Protein AF-A0A101I1S3-F1 (afdb_monomer)

pLDDT: mean 84.7, std 10.01, range [52.03, 94.5]

Organism: NCBI:txid1236046

Mean predicted aligned error: 6.75 Å

Secondary structure (DSSP, 8-state):
---HHHHHHHHHHSS--SEEEEE-TT----HHHHHHHHHTTEEEEEES-HHHHHHHHHHHTTSTTSEEEEEESSS-GGGS-HHHHTTSEEEE-SHHHHSTTS-HHHHTT--HHHHHHHHHH--TTPPPPPHHHHHHHHHHHHS---TTS--

Radius of gyration: 17.91 Å; Cα contacts (8 Å, |Δi|>4): 193; chains: 1; bounding box: 42×31×55 Å

Structure (mmCIF, N/CA/C/O backbone):
data_AF-A0A101I1S3-F1
#
_entry.id   AF-A0A101I1S3-F1
#
loop_
_atom_site.group_PDB
_atom_site.id
_atom_site.type_symbol
_atom_site.label_atom_id
_atom_site.label_alt_id
_atom_site.label_comp_id
_atom_site.label_asym_id
_atom_site.label_entity_id
_atom_site.label_seq_id
_atom_site.pdbx_PDB_ins_code
_atom_site.Cartn_x
_atom_site.Cartn_y
_atom_site.Cartn_z
_atom_site.occupancy
_atom_site.B_iso_or_equiv
_atom_site.auth_seq_id
_atom_site.auth_comp_id
_atom_site.auth_asym_id
_atom_site.auth_atom_id
_atom_site.pdbx_PDB_model_num
ATOM 1 N N . MET A 1 1 ? -6.111 -11.607 -16.366 1.00 52.03 1 MET A N 1
ATOM 2 C CA . MET A 1 1 ? -5.101 -10.796 -15.654 1.00 52.03 1 MET A CA 1
ATOM 3 C C . MET A 1 1 ? -5.692 -10.387 -14.321 1.00 52.03 1 MET A C 1
ATOM 5 O O . MET A 1 1 ? -6.879 -10.084 -14.292 1.00 52.03 1 MET A O 1
ATOM 9 N N . ARG A 1 2 ? -4.919 -10.439 -13.232 1.00 64.62 2 ARG A N 1
ATOM 10 C CA . ARG A 1 2 ? -5.332 -9.804 -11.972 1.00 64.62 2 ARG A CA 1
ATOM 11 C C . ARG A 1 2 ? -5.006 -8.318 -12.094 1.00 64.62 2 ARG A C 1
ATOM 13 O O . ARG A 1 2 ? -3.867 -8.000 -12.412 1.00 64.62 2 ARG A O 1
ATOM 20 N N . SER A 1 3 ? -5.985 -7.441 -11.888 1.00 87.56 3 SER A N 1
ATOM 21 C CA . SER A 1 3 ? -5.744 -5.993 -11.859 1.00 87.56 3 SER A CA 1
ATOM 22 C C . SER A 1 3 ? -4.877 -5.618 -10.653 1.00 87.56 3 SER A C 1
ATOM 24 O O . SER A 1 3 ? -4.840 -6.351 -9.658 1.00 87.56 3 SER A O 1
ATOM 26 N N . LEU A 1 4 ? -4.206 -4.465 -10.714 1.00 89.56 4 LEU A N 1
ATOM 27 C CA . LEU A 1 4 ? -3.482 -3.921 -9.564 1.00 89.56 4 LEU A CA 1
ATOM 28 C C . LEU A 1 4 ? -4.414 -3.751 -8.355 1.00 89.56 4 LEU A C 1
ATOM 30 O O . LEU A 1 4 ? -4.037 -4.096 -7.238 1.00 89.56 4 LEU A O 1
ATOM 34 N N . ASN A 1 5 ? -5.661 -3.329 -8.592 1.00 92.31 5 ASN A N 1
ATOM 35 C CA . ASN A 1 5 ? -6.691 -3.227 -7.555 1.00 92.31 5 ASN A CA 1
ATOM 36 C C . ASN A 1 5 ? -6.955 -4.554 -6.857 1.00 92.31 5 ASN A C 1
ATOM 38 O O . ASN A 1 5 ? -6.913 -4.604 -5.635 1.00 92.31 5 ASN A O 1
ATOM 42 N N . SER A 1 6 ? -7.120 -5.646 -7.608 1.00 90.50 6 SER A N 1
ATOM 43 C CA . SER A 1 6 ? -7.287 -6.974 -7.007 1.00 90.50 6 SER A CA 1
ATOM 44 C C . SER A 1 6 ? -6.083 -7.355 -6.140 1.00 90.50 6 SER A C 1
ATOM 46 O O . SER A 1 6 ? -6.277 -7.894 -5.058 1.00 90.50 6 SER A O 1
ATOM 48 N N . ARG A 1 7 ? -4.850 -7.025 -6.555 1.00 91.12 7 ARG A N 1
ATOM 49 C CA . ARG A 1 7 ? -3.637 -7.278 -5.753 1.00 91.12 7 ARG A CA 1
ATOM 50 C C . ARG A 1 7 ? -3.607 -6.445 -4.466 1.00 91.12 7 ARG A C 1
ATOM 52 O O . ARG A 1 7 ? -3.214 -6.962 -3.423 1.00 91.12 7 ARG A O 1
ATOM 59 N N . ILE A 1 8 ? -4.013 -5.176 -4.530 1.00 93.00 8 ILE A N 1
ATOM 60 C CA . ILE A 1 8 ? -4.111 -4.290 -3.361 1.00 93.00 8 ILE A CA 1
ATOM 61 C C . ILE A 1 8 ? -5.175 -4.811 -2.390 1.00 93.00 8 ILE A C 1
ATOM 63 O O . ILE A 1 8 ? -4.907 -4.940 -1.199 1.00 93.00 8 ILE A O 1
ATOM 67 N N . ILE A 1 9 ? -6.352 -5.171 -2.896 1.00 92.19 9 ILE A N 1
ATOM 68 C CA . ILE A 1 9 ? -7.475 -5.662 -2.092 1.00 92.19 9 ILE A CA 1
ATOM 69 C C . ILE A 1 9 ? -7.132 -6.999 -1.446 1.00 92.19 9 ILE A C 1
ATOM 71 O O . ILE A 1 9 ? -7.312 -7.149 -0.242 1.00 92.19 9 ILE A O 1
ATOM 75 N N . ASP A 1 10 ? -6.555 -7.936 -2.200 1.00 91.00 10 ASP A N 1
ATOM 76 C CA . ASP A 1 10 ? -6.074 -9.205 -1.650 1.00 91.00 10 ASP A CA 1
ATOM 77 C C . ASP A 1 10 ? -5.061 -8.962 -0.527 1.00 91.00 10 ASP A C 1
ATOM 79 O O . ASP A 1 10 ? -5.098 -9.645 0.490 1.00 91.00 10 ASP A O 1
ATOM 83 N N . LYS A 1 11 ? -4.175 -7.969 -0.666 1.00 90.81 11 LYS A N 1
ATOM 84 C CA . LYS A 1 11 ? -3.205 -7.615 0.377 1.00 90.81 11 LYS A CA 1
ATOM 85 C C . LYS A 1 11 ? -3.869 -7.027 1.624 1.00 90.81 11 LYS A C 1
ATOM 87 O O . LYS A 1 11 ? -3.468 -7.389 2.727 1.00 90.81 11 LYS A O 1
ATOM 92 N N . ILE A 1 12 ? -4.855 -6.146 1.449 1.00 90.25 12 ILE A N 1
ATOM 93 C CA . ILE A 1 12 ? -5.627 -5.542 2.545 1.00 90.25 12 ILE A CA 1
ATOM 94 C C . ILE A 1 12 ? -6.428 -6.615 3.289 1.00 90.25 12 ILE A C 1
ATOM 96 O O . ILE A 1 12 ? -6.447 -6.614 4.510 1.00 90.25 12 ILE A O 1
ATOM 100 N N . LEU A 1 13 ? -7.030 -7.565 2.573 1.00 87.81 13 LEU A N 1
ATOM 101 C CA . LEU A 1 13 ? -7.919 -8.580 3.148 1.00 87.81 13 LEU A CA 1
ATOM 102 C C . LEU A 1 13 ? -7.223 -9.877 3.578 1.00 87.81 13 LEU A C 1
ATOM 104 O O . LEU A 1 13 ? -7.846 -10.709 4.228 1.00 87.81 13 LEU A O 1
ATOM 108 N N . ASN A 1 14 ? -5.953 -10.071 3.213 1.00 82.94 14 ASN A N 1
ATOM 109 C CA . ASN A 1 14 ? -5.143 -11.209 3.651 1.00 82.94 14 ASN A CA 1
ATOM 110 C C . ASN A 1 14 ? -5.167 -11.406 5.178 1.00 82.94 14 ASN A C 1
ATOM 112 O O . ASN A 1 14 ? -5.375 -12.533 5.631 1.00 82.94 14 ASN A O 1
ATOM 116 N N . PRO A 1 15 ? -4.999 -10.358 6.006 1.00 74.62 15 PRO A N 1
ATOM 117 C CA . PRO A 1 15 ? -5.329 -10.504 7.409 1.00 74.62 15 PRO A CA 1
ATOM 118 C C . PRO A 1 15 ? -6.835 -10.736 7.560 1.00 74.62 15 PRO A C 1
ATOM 120 O O . PRO A 1 15 ? -7.617 -9.823 7.320 1.00 74.62 15 PRO A O 1
ATOM 123 N N . GLU A 1 16 ? -7.230 -11.933 8.009 1.00 73.25 16 GLU A N 1
ATOM 124 C CA . GLU A 1 16 ? -8.602 -12.290 8.419 1.00 73.25 16 GLU A CA 1
ATOM 125 C C . GLU A 1 16 ? -9.018 -11.506 9.682 1.00 73.25 16 GLU A C 1
ATOM 127 O O . GLU A 1 16 ? -9.248 -12.048 10.766 1.00 73.25 16 GLU A O 1
ATOM 132 N N . LYS A 1 17 ? -9.003 -10.181 9.573 1.00 77.44 17 LYS A N 1
ATOM 13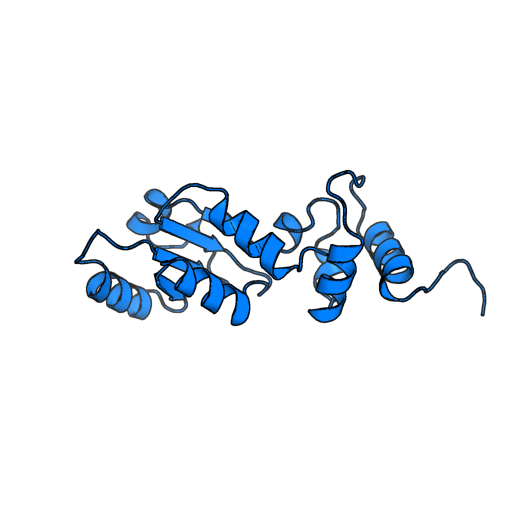3 C CA . LYS A 1 17 ? -9.288 -9.215 10.618 1.00 77.44 17 LYS A CA 1
ATOM 134 C C . LYS A 1 17 ? -10.407 -8.319 10.133 1.00 77.44 17 LYS A C 1
ATOM 136 O O . LYS A 1 17 ? -10.308 -7.686 9.0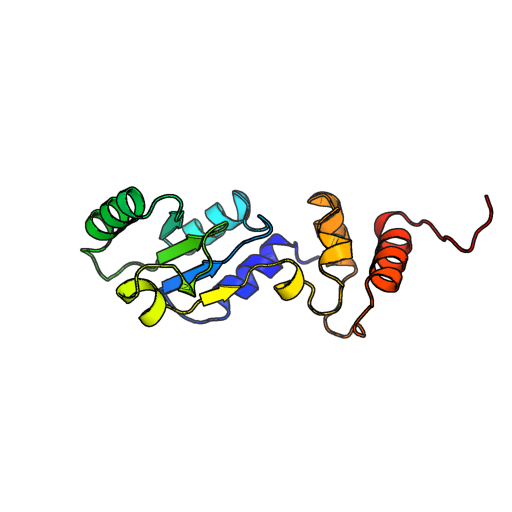89 1.00 77.44 17 LYS A O 1
ATOM 141 N N . ASP A 1 18 ? -11.415 -8.191 10.979 1.00 79.00 18 ASP A N 1
ATOM 142 C CA . ASP A 1 18 ? -12.549 -7.303 10.744 1.00 79.00 18 ASP A CA 1
ATOM 143 C C . ASP A 1 18 ? -12.152 -5.824 10.857 1.00 79.00 18 ASP A C 1
ATOM 145 O O . ASP A 1 18 ? -12.919 -4.933 10.510 1.00 79.00 18 ASP A O 1
ATOM 149 N N . SER A 1 19 ? -10.964 -5.509 11.381 1.00 84.94 19 SER A N 1
ATOM 150 C CA . SER A 1 19 ? -10.553 -4.124 11.596 1.00 84.94 19 SER A CA 1
ATOM 151 C C . SER A 1 19 ? -9.056 -3.918 11.446 1.00 84.94 19 SER A C 1
ATOM 153 O O . SER A 1 19 ? -8.256 -4.676 12.004 1.00 84.94 19 SER A O 1
ATOM 155 N N . MET A 1 20 ? -8.677 -2.882 10.699 1.00 90.75 20 MET A N 1
ATOM 156 C CA . MET A 1 20 ? -7.280 -2.620 10.356 1.00 90.75 20 MET A CA 1
ATOM 157 C C . MET A 1 20 ? -7.009 -1.155 10.009 1.00 90.75 20 MET A C 1
ATOM 159 O O . MET A 1 20 ? -7.912 -0.374 9.713 1.00 90.75 20 MET A O 1
ATOM 163 N N . ILE A 1 21 ? -5.729 -0.805 10.019 1.00 91.38 21 ILE A N 1
ATOM 164 C CA . ILE A 1 21 ? -5.185 0.454 9.522 1.00 91.38 21 ILE A CA 1
ATOM 165 C C . ILE A 1 21 ? -4.507 0.154 8.189 1.00 91.38 21 ILE A C 1
ATOM 167 O O . ILE A 1 21 ? -3.671 -0.742 8.117 1.00 91.38 21 ILE A O 1
ATOM 171 N N . VAL A 1 22 ? -4.826 0.910 7.148 1.00 94.06 22 VAL A N 1
ATOM 172 C CA . VAL A 1 22 ? -4.130 0.869 5.863 1.00 94.06 22 VAL A CA 1
ATOM 173 C C . VAL A 1 22 ? -3.250 2.102 5.751 1.00 94.06 22 VAL A C 1
ATOM 175 O O . VAL A 1 22 ? -3.745 3.226 5.778 1.00 94.06 22 VAL A O 1
ATOM 178 N N . TYR A 1 23 ? -1.942 1.886 5.625 1.00 94.44 23 TYR A N 1
ATOM 179 C CA . TYR A 1 23 ? -0.978 2.948 5.365 1.00 94.44 23 TYR A CA 1
ATOM 180 C C . TYR A 1 23 ? -0.650 2.992 3.872 1.00 94.44 23 TYR A C 1
ATOM 182 O O . TYR A 1 23 ? 0.007 2.088 3.360 1.00 94.44 23 TYR A O 1
ATOM 190 N N . ASP A 1 24 ? -1.105 4.034 3.183 1.00 94.50 24 ASP A N 1
ATOM 191 C CA . ASP A 1 24 ? -0.942 4.226 1.739 1.00 94.50 24 ASP A CA 1
ATOM 192 C C . ASP A 1 24 ? -0.165 5.523 1.436 1.00 94.50 24 ASP A C 1
ATOM 194 O O . ASP A 1 24 ? -0.751 6.534 1.039 1.00 94.50 24 ASP A O 1
ATOM 198 N N . P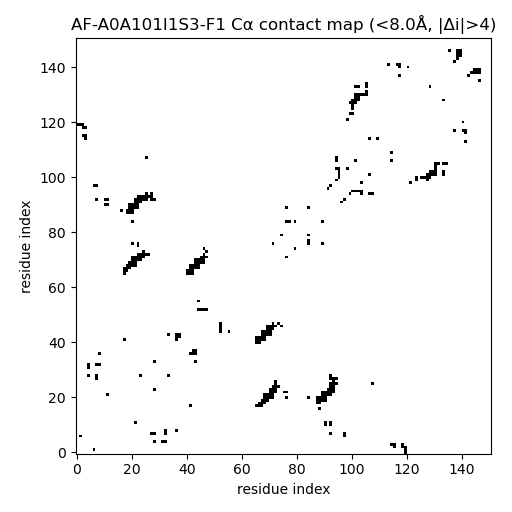RO A 1 25 ? 1.164 5.537 1.642 1.00 92.25 25 PRO A N 1
ATOM 199 C CA . PRO A 1 25 ? 1.973 6.735 1.426 1.00 92.25 25 PRO A CA 1
ATOM 200 C C . PRO A 1 25 ? 2.121 7.121 -0.049 1.00 92.25 25 PRO A C 1
ATOM 202 O O . PRO A 1 25 ? 2.504 8.250 -0.341 1.00 92.25 25 PRO A O 1
ATOM 205 N N . ASP A 1 26 ? 1.870 6.187 -0.971 1.00 92.69 26 ASP A N 1
ATOM 206 C CA . ASP A 1 26 ? 2.066 6.381 -2.411 1.00 92.69 26 ASP A CA 1
ATOM 207 C C . ASP A 1 26 ? 0.732 6.603 -3.164 1.00 92.69 26 ASP A C 1
ATOM 209 O O . ASP A 1 26 ? 0.736 6.765 -4.383 1.00 92.69 26 ASP A O 1
ATOM 213 N N . GLY A 1 27 ? -0.409 6.633 -2.462 1.00 91.75 27 GLY A N 1
ATOM 214 C CA . GLY A 1 27 ? -1.725 6.916 -3.048 1.00 91.75 27 GLY A CA 1
ATOM 215 C C . GLY A 1 27 ? -2.251 5.819 -3.983 1.00 91.75 27 GLY A C 1
ATOM 216 O O . GLY A 1 27 ? -2.911 6.118 -4.979 1.00 91.75 27 GLY A O 1
ATOM 217 N N . LEU A 1 28 ? -1.935 4.555 -3.703 1.00 93.00 28 LEU A N 1
ATOM 218 C CA . LEU A 1 28 ? -2.335 3.399 -4.506 1.00 93.00 28 LEU A CA 1
ATOM 219 C C . LEU A 1 28 ? -3.809 3.016 -4.309 1.00 93.00 28 LEU A C 1
ATOM 221 O O . LEU A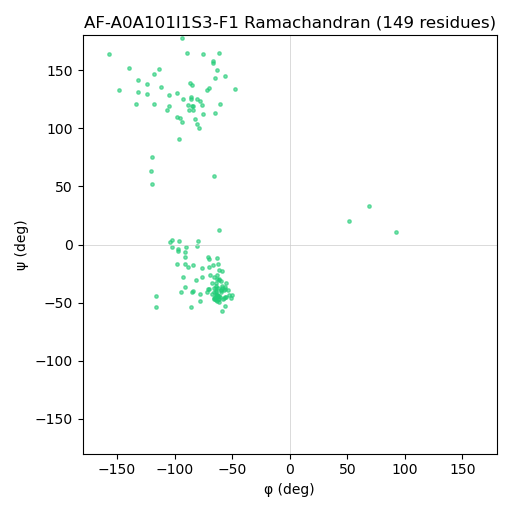 1 28 ? -4.426 2.466 -5.229 1.00 93.00 28 LEU A O 1
ATOM 225 N N . VAL A 1 29 ? -4.378 3.304 -3.136 1.00 93.69 29 VAL A N 1
ATOM 226 C CA . VAL A 1 29 ? -5.785 3.044 -2.813 1.00 93.69 29 VAL A CA 1
ATOM 227 C C . VAL A 1 29 ? -6.644 4.133 -3.454 1.00 93.69 29 VAL A C 1
ATOM 229 O O . VAL A 1 29 ? -6.742 5.252 -2.945 1.00 93.69 29 VAL A O 1
ATOM 232 N N . ASP A 1 30 ? -7.250 3.804 -4.594 1.00 91.81 30 ASP A N 1
ATOM 233 C CA . ASP A 1 30 ? -8.146 4.692 -5.333 1.00 91.81 30 ASP A CA 1
ATOM 234 C C . ASP A 1 30 ? -9.621 4.476 -4.963 1.00 91.81 30 ASP A C 1
ATOM 236 O O . ASP A 1 30 ? -9.972 3.601 -4.173 1.00 91.81 30 ASP A O 1
ATOM 240 N N . GLN A 1 31 ? -10.500 5.279 -5.567 1.00 91.06 31 GLN A N 1
ATOM 241 C CA . GLN A 1 31 ? -11.942 5.202 -5.341 1.00 91.06 31 GLN A CA 1
ATOM 242 C C . GLN A 1 31 ? -12.520 3.807 -5.633 1.00 91.06 31 GLN A C 1
ATOM 244 O O . GLN A 1 31 ? -13.396 3.357 -4.905 1.00 91.06 31 GLN A O 1
ATOM 249 N N . ALA A 1 32 ? -12.014 3.100 -6.647 1.00 91.62 32 ALA A N 1
ATOM 250 C CA . ALA A 1 32 ? -12.509 1.769 -6.991 1.00 91.62 32 ALA A CA 1
ATOM 251 C C . ALA A 1 32 ? -12.121 0.729 -5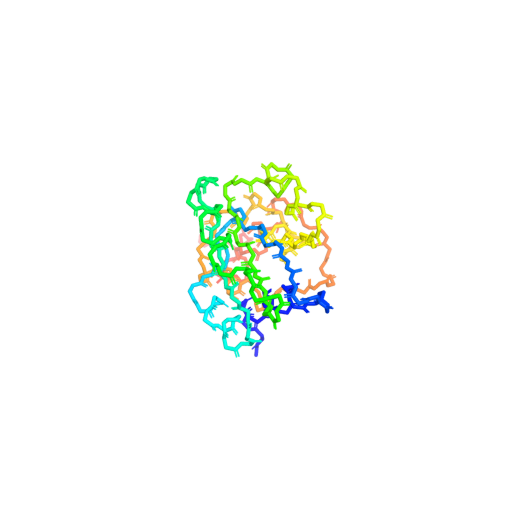.927 1.00 91.62 32 ALA A C 1
ATOM 253 O O . ALA A 1 32 ? -12.929 -0.129 -5.581 1.00 91.62 32 ALA A O 1
ATOM 254 N N . VAL A 1 33 ? -10.910 0.828 -5.361 1.00 93.12 33 VAL A N 1
ATOM 255 C CA . VAL A 1 33 ? -10.501 0.006 -4.211 1.00 93.12 33 VAL A CA 1
ATOM 256 C C . VAL A 1 33 ? -11.377 0.304 -2.993 1.00 93.12 33 VAL A C 1
ATOM 258 O O . VAL A 1 33 ? -11.809 -0.625 -2.315 1.00 93.12 33 VAL A O 1
ATOM 261 N N . LEU A 1 34 ? -11.664 1.579 -2.718 1.00 92.06 34 LEU A N 1
ATOM 262 C CA . LEU A 1 34 ? -12.524 1.980 -1.599 1.00 92.06 34 LEU A CA 1
ATOM 263 C C . LEU A 1 34 ? -13.959 1.461 -1.747 1.00 92.06 34 LEU A C 1
ATOM 265 O O . LEU A 1 34 ? -14.528 0.952 -0.780 1.00 92.06 34 LEU A O 1
ATOM 269 N N . GLU A 1 35 ? -14.529 1.561 -2.947 1.00 92.00 35 GLU A N 1
ATOM 270 C CA . GLU A 1 35 ? -15.862 1.043 -3.263 1.00 92.00 35 GLU A CA 1
ATOM 271 C C . GLU A 1 35 ? -15.926 -0.472 -3.072 1.00 92.00 35 GLU A C 1
ATOM 273 O O . GLU A 1 35 ? -16.815 -0.954 -2.373 1.00 92.00 35 GLU A O 1
ATOM 278 N N . GLU A 1 36 ? -14.944 -1.222 -3.577 1.00 92.06 36 GLU A N 1
ATOM 279 C CA . GLU A 1 36 ? -14.922 -2.678 -3.410 1.00 92.06 36 GLU A CA 1
ATOM 280 C C . GLU A 1 36 ? -14.740 -3.096 -1.937 1.00 92.06 36 GLU A C 1
ATOM 282 O O . GLU A 1 36 ? -15.364 -4.054 -1.476 1.00 92.06 36 GLU A O 1
ATOM 287 N N . LEU A 1 37 ? -13.929 -2.374 -1.155 1.00 91.00 37 LEU A N 1
ATOM 288 C CA . LEU A 1 37 ? -13.806 -2.617 0.290 1.00 91.00 37 LEU A CA 1
ATOM 289 C C . LEU A 1 37 ? -15.131 -2.352 1.023 1.00 91.00 37 LEU A C 1
ATOM 291 O O . LEU A 1 37 ? -15.518 -3.135 1.894 1.00 91.00 37 LEU A O 1
ATOM 295 N N . SER A 1 38 ? -15.849 -1.296 0.635 1.00 88.88 38 SER A N 1
ATOM 296 C CA . SER A 1 38 ? -17.178 -0.966 1.163 1.00 88.88 38 SER A CA 1
ATOM 297 C C . SER A 1 38 ? -18.220 -2.034 0.818 1.00 88.88 38 SER A C 1
ATOM 299 O O . SER A 1 38 ? -18.961 -2.484 1.694 1.00 88.88 38 SER A O 1
ATOM 301 N N . GLU A 1 39 ? -18.226 -2.536 -0.422 1.00 90.00 39 GLU A N 1
ATOM 302 C CA . GLU A 1 39 ? -19.086 -3.651 -0.851 1.00 90.00 39 GLU A CA 1
ATOM 303 C C . GLU A 1 39 ? -18.812 -4.945 -0.072 1.00 90.00 39 GLU A C 1
ATOM 305 O O . GLU A 1 39 ? -19.726 -5.733 0.178 1.00 90.00 39 GLU A O 1
ATOM 310 N N . ARG A 1 40 ? -17.566 -5.149 0.372 1.00 87.31 40 ARG A N 1
ATOM 311 C CA . ARG A 1 40 ? -17.169 -6.263 1.249 1.00 87.31 40 ARG A CA 1
ATOM 312 C C . ARG A 1 40 ? -17.499 -6.031 2.730 1.00 87.31 40 ARG A C 1
ATOM 314 O O . ARG A 1 40 ? -17.185 -6.886 3.555 1.00 87.31 40 ARG A O 1
ATOM 321 N N . GLY A 1 41 ? -18.154 -4.919 3.065 1.00 87.56 41 GLY A N 1
ATOM 322 C CA . GLY A 1 41 ? -18.658 -4.615 4.404 1.00 87.56 41 GLY A CA 1
ATOM 323 C C . GLY A 1 41 ? -17.701 -3.820 5.292 1.00 87.56 41 GLY A C 1
ATOM 324 O O . GLY A 1 41 ? -17.972 -3.694 6.487 1.00 87.56 41 GLY A O 1
ATOM 325 N N . PHE A 1 42 ? -16.604 -3.281 4.747 1.00 88.88 42 PHE A N 1
ATOM 326 C CA . PHE A 1 42 ? -15.704 -2.408 5.500 1.00 88.88 42 PHE A CA 1
ATOM 327 C C . PHE A 1 42 ? -16.175 -0.958 5.461 1.00 88.88 42 PHE A C 1
ATOM 329 O O . PHE A 1 42 ? -16.325 -0.355 4.403 1.00 88.88 42 PHE A O 1
ATOM 336 N N . HIS A 1 43 ? -16.310 -0.351 6.633 1.00 87.38 43 HIS A N 1
ATOM 337 C CA . HIS A 1 43 ? -16.462 1.093 6.746 1.00 87.38 43 HIS A CA 1
ATOM 338 C C . HIS A 1 43 ? -15.087 1.761 6.674 1.00 87.38 43 HIS A C 1
ATOM 340 O O . HIS A 1 43 ? -14.287 1.643 7.604 1.00 87.38 43 HIS A O 1
ATOM 346 N N . VAL A 1 44 ? -14.803 2.436 5.559 1.00 88.19 44 VAL A N 1
ATOM 347 C CA . VAL A 1 44 ? -13.531 3.137 5.349 1.00 88.19 44 VAL A CA 1
ATOM 348 C C . VAL A 1 44 ? -13.597 4.543 5.945 1.00 88.19 44 VAL A C 1
ATOM 350 O O . VAL A 1 44 ? -14.482 5.322 5.601 1.00 88.19 44 VAL A O 1
ATOM 353 N N . ILE A 1 45 ? -12.645 4.865 6.820 1.00 87.19 45 ILE A N 1
ATOM 354 C CA . ILE A 1 45 ? -12.473 6.178 7.448 1.00 87.19 45 ILE A CA 1
ATOM 355 C C . ILE A 1 45 ? -11.106 6.721 7.032 1.00 87.19 45 ILE A C 1
ATOM 357 O O . ILE A 1 45 ? -10.079 6.094 7.297 1.00 87.19 45 ILE A O 1
ATOM 361 N N . GLU A 1 46 ? -11.072 7.885 6.386 1.00 88.25 46 GLU A N 1
ATOM 362 C CA . GLU A 1 46 ? -9.816 8.539 6.011 1.00 88.25 46 GLU A CA 1
ATOM 363 C C . GLU A 1 46 ? -9.263 9.369 7.174 1.00 88.25 46 GLU A C 1
ATOM 365 O O . GLU A 1 46 ? -9.865 10.344 7.621 1.00 88.25 46 GLU A O 1
ATOM 370 N N . TYR A 1 47 ? -8.066 9.025 7.634 1.00 87.38 47 TYR A N 1
ATOM 371 C CA . TYR A 1 47 ? -7.335 9.807 8.616 1.00 87.38 47 TYR A CA 1
ATOM 372 C C . TYR A 1 47 ? -6.639 10.988 7.929 1.00 87.38 47 TYR A C 1
ATOM 374 O O . TYR A 1 47 ? -5.617 10.826 7.261 1.00 87.38 47 TYR A O 1
ATOM 382 N N . LYS A 1 48 ? -7.210 12.184 8.093 1.00 81.00 48 LYS A N 1
ATOM 383 C CA . LYS A 1 48 ? -6.626 13.455 7.619 1.00 81.00 48 LYS A CA 1
ATOM 384 C C . LYS A 1 48 ? -6.285 14.399 8.758 1.00 81.00 48 LYS A C 1
ATOM 386 O O . LYS A 1 48 ? -5.223 15.007 8.764 1.00 81.00 48 LYS A O 1
ATOM 391 N N . ASP A 1 49 ? -7.199 14.518 9.712 1.00 79.94 49 ASP A N 1
ATOM 392 C CA . ASP A 1 49 ? -7.060 15.392 10.866 1.00 79.94 49 ASP A CA 1
ATOM 393 C C . ASP A 1 49 ? -7.413 14.613 12.145 1.00 79.94 49 ASP A C 1
ATOM 395 O O . ASP A 1 49 ? -8.464 13.965 12.180 1.00 79.94 49 ASP A O 1
ATOM 399 N N . PRO A 1 50 ? -6.579 14.668 13.202 1.00 77.38 50 PRO A N 1
ATOM 400 C CA . PRO A 1 50 ? -6.823 13.923 14.436 1.00 77.38 50 PRO A CA 1
ATOM 401 C C . PRO A 1 50 ? -8.147 14.279 15.130 1.00 77.38 50 PRO A C 1
ATOM 403 O O . PRO A 1 50 ? -8.740 13.427 15.793 1.00 77.38 50 PRO A O 1
ATOM 406 N N . ILE A 1 51 ? -8.608 15.531 15.018 1.00 77.94 51 ILE A N 1
ATOM 407 C CA . ILE A 1 51 ? -9.829 16.012 15.675 1.00 77.94 51 ILE A CA 1
ATOM 408 C C . ILE A 1 51 ? -11.054 15.528 14.898 1.00 77.94 51 ILE A C 1
ATOM 410 O O . ILE A 1 51 ? -11.966 14.954 15.496 1.00 77.94 51 ILE A O 1
ATOM 414 N N . ALA A 1 52 ? -11.059 15.716 13.576 1.00 78.19 52 ALA A N 1
ATOM 415 C CA . ALA A 1 52 ? -12.129 15.245 12.699 1.00 78.19 52 ALA A CA 1
ATOM 416 C C . ALA A 1 52 ? -12.271 13.719 12.766 1.00 78.19 52 ALA A C 1
ATOM 418 O O . ALA A 1 52 ? -13.373 13.208 12.962 1.00 78.19 52 ALA A O 1
ATOM 419 N N . PHE A 1 53 ? -11.142 13.003 12.723 1.00 82.19 53 PHE A N 1
ATOM 420 C CA . PHE A 1 53 ? -11.120 11.552 12.850 1.00 82.19 53 PHE A CA 1
ATOM 421 C C . PHE A 1 53 ? -11.765 11.092 14.159 1.00 82.19 53 PHE A C 1
ATOM 423 O O . PHE A 1 53 ? -12.583 10.178 14.161 1.00 82.19 53 PHE A O 1
ATOM 430 N N . ARG A 1 54 ? -11.424 11.727 15.289 1.00 79.69 54 ARG A N 1
ATOM 431 C CA . ARG A 1 54 ? -11.951 11.318 16.595 1.00 79.69 54 ARG A CA 1
ATOM 432 C C . ARG A 1 54 ? -13.463 11.499 16.685 1.00 79.69 54 ARG A C 1
ATOM 434 O O . ARG A 1 54 ? -14.129 10.666 17.290 1.00 79.69 54 ARG A O 1
ATOM 441 N N . PHE A 1 55 ? -14.003 12.545 16.065 1.00 77.88 55 PHE A N 1
ATOM 442 C CA . PHE A 1 55 ? -15.445 12.757 16.001 1.00 77.88 55 PHE A CA 1
ATOM 443 C C . PHE A 1 55 ? -16.152 11.674 15.173 1.00 77.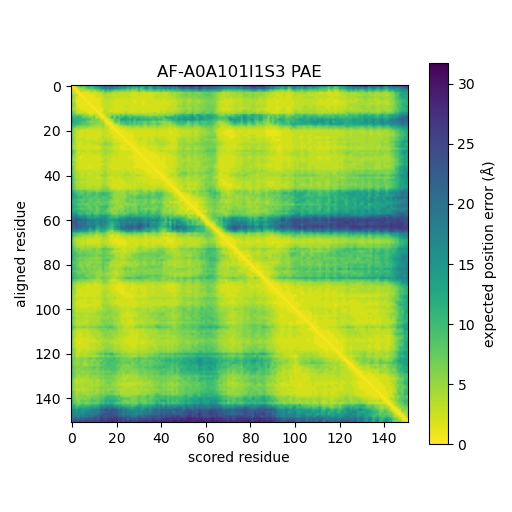88 55 PHE A C 1
ATOM 445 O O . PHE A 1 55 ? -17.153 11.120 15.630 1.00 77.88 55 PHE A O 1
ATOM 452 N N . GLU A 1 56 ? -15.629 11.351 13.987 1.00 75.56 56 GLU A N 1
ATOM 453 C CA . GLU A 1 56 ? -16.186 10.304 13.119 1.00 75.56 56 GLU A CA 1
ATOM 454 C C . GLU A 1 56 ? -16.080 8.923 13.769 1.00 75.56 56 GLU A C 1
ATOM 456 O O . GLU A 1 56 ? -17.066 8.189 13.836 1.00 75.56 56 GLU A O 1
ATOM 461 N N . TYR A 1 57 ? -14.919 8.614 14.347 1.00 75.06 57 TYR A N 1
ATOM 462 C CA . TYR A 1 57 ? -14.696 7.391 15.102 1.00 75.06 57 TYR A CA 1
ATOM 463 C C . TYR A 1 57 ? -15.671 7.305 16.284 1.00 75.06 57 TYR A C 1
ATOM 465 O O . TYR A 1 57 ? -16.484 6.399 16.340 1.00 75.06 57 TYR A O 1
ATOM 473 N N . GLU A 1 58 ? -15.715 8.265 17.208 1.00 76.44 58 GLU A N 1
ATOM 474 C CA . GLU A 1 58 ? -16.601 8.164 18.381 1.00 76.44 58 GLU A CA 1
ATOM 475 C C . GLU A 1 58 ? -18.108 8.131 18.034 1.00 76.44 58 GLU A C 1
ATOM 477 O O . GLU A 1 58 ? -18.896 7.551 18.794 1.00 76.44 58 GLU A O 1
ATOM 482 N N . SER A 1 59 ? -18.513 8.710 16.896 1.00 69.94 59 SER A N 1
ATOM 483 C CA . SER A 1 59 ? -19.910 8.725 16.433 1.00 69.94 59 SER A CA 1
ATOM 484 C C . SER A 1 59 ? -20.343 7.400 15.800 1.00 69.94 59 SER A C 1
ATOM 486 O O . SER A 1 59 ? -21.432 6.909 16.101 1.00 69.94 59 SER A O 1
ATOM 488 N N . GLU A 1 60 ? -19.489 6.792 14.977 1.00 65.00 60 GLU A N 1
ATOM 489 C CA . GLU A 1 60 ? -19.808 5.578 14.209 1.00 65.00 60 GLU A CA 1
ATOM 490 C C . GLU A 1 60 ? -19.456 4.277 14.959 1.00 65.00 60 GLU A C 1
ATOM 492 O O . GLU A 1 60 ? -19.957 3.201 14.636 1.00 65.00 60 GLU A O 1
ATOM 497 N N . PHE A 1 61 ? -18.628 4.357 16.006 1.00 61.66 61 PHE A N 1
ATOM 498 C CA . PHE A 1 61 ? -18.006 3.198 16.666 1.00 61.66 61 PHE A CA 1
ATOM 499 C C . PHE A 1 61 ? -18.742 2.681 17.909 1.00 61.66 61 PHE A C 1
ATOM 501 O O . PHE A 1 61 ? -18.284 1.753 18.585 1.00 61.66 61 PHE A O 1
ATOM 508 N N . ARG A 1 62 ? -19.892 3.276 18.254 1.00 53.88 62 ARG A N 1
ATOM 509 C CA . ARG A 1 62 ? -20.686 2.825 19.410 1.00 53.88 62 ARG A CA 1
ATOM 510 C C . ARG A 1 62 ? -21.329 1.450 19.162 1.00 53.88 62 ARG A C 1
ATOM 512 O O . ARG A 1 62 ? -21.507 0.698 20.121 1.00 53.88 62 ARG A O 1
ATOM 519 N N . ASP A 1 63 ? -21.573 1.089 17.900 1.00 55.47 63 ASP A N 1
ATOM 520 C CA . ASP A 1 63 ? -22.000 -0.251 17.483 1.00 55.47 63 ASP A CA 1
ATOM 521 C C . ASP A 1 63 ? -20.796 -1.091 17.025 1.00 55.47 63 ASP A C 1
ATOM 523 O O . ASP A 1 63 ? -20.419 -1.121 15.857 1.00 55.47 63 ASP A O 1
ATOM 527 N N . LYS A 1 64 ? -20.196 -1.817 17.975 1.00 55.41 64 LYS A N 1
ATOM 528 C CA . LYS A 1 64 ? -18.996 -2.677 17.843 1.00 55.41 64 LYS A CA 1
ATOM 529 C C . LYS A 1 64 ? -19.108 -3.862 16.857 1.00 55.41 64 LYS A C 1
ATOM 531 O O . LYS A 1 64 ? -18.297 -4.780 16.923 1.00 55.41 64 LYS A O 1
ATOM 536 N N . ALA A 1 65 ? -20.132 -3.902 16.008 1.00 56.91 65 ALA A N 1
ATOM 537 C CA . ALA A 1 65 ? -20.465 -5.045 15.154 1.00 56.91 65 ALA A CA 1
ATOM 538 C C . ALA A 1 65 ? -20.039 -4.876 13.683 1.00 56.91 65 ALA A C 1
ATOM 540 O O . ALA A 1 65 ? -20.372 -5.722 12.857 1.00 56.91 65 ALA A O 1
ATOM 541 N N . LYS A 1 66 ? -19.351 -3.783 13.341 1.00 67.06 66 LYS A N 1
ATOM 542 C CA . LYS A 1 66 ? -18.996 -3.427 11.965 1.00 67.06 66 LYS A CA 1
ATOM 543 C C . LYS A 1 66 ? -17.494 -3.533 11.723 1.00 67.06 66 LYS A C 1
ATOM 545 O O . LYS A 1 66 ? -16.706 -3.034 12.526 1.00 67.06 66 LYS A O 1
ATOM 550 N N . SER A 1 67 ? -17.121 -4.132 10.595 1.00 83.75 67 SER A N 1
ATOM 551 C CA . SER A 1 67 ? -15.744 -4.142 10.111 1.00 83.75 67 SER A CA 1
ATOM 552 C C . SER A 1 67 ? -15.349 -2.743 9.640 1.00 83.75 67 SER A C 1
ATOM 554 O O . SER A 1 67 ? -16.126 -2.080 8.950 1.00 83.75 67 SER A O 1
ATOM 556 N N . PHE A 1 68 ? -14.164 -2.261 10.008 1.00 84.50 68 PHE A N 1
ATOM 557 C CA . PHE A 1 68 ? -13.739 -0.897 9.686 1.00 84.50 68 PHE A CA 1
ATOM 558 C C . PHE A 1 68 ? -12.274 -0.825 9.270 1.00 84.50 68 PHE A C 1
ATOM 560 O O . PHE A 1 68 ? -11.437 -1.632 9.675 1.00 84.50 68 PHE A O 1
ATOM 567 N N . LEU A 1 69 ? -11.968 0.165 8.444 1.00 89.31 69 LEU A N 1
ATOM 568 C CA . LEU A 1 69 ? -10.655 0.357 7.858 1.00 89.31 69 LEU A CA 1
ATOM 569 C C . LEU A 1 69 ? -10.262 1.822 7.993 1.00 89.31 69 LEU A C 1
ATOM 571 O O . LEU A 1 69 ? -10.950 2.700 7.483 1.00 89.31 69 LEU A O 1
ATOM 575 N N . VAL A 1 70 ? -9.150 2.086 8.672 1.00 89.94 70 VAL A N 1
ATOM 576 C CA . VAL A 1 70 ? -8.600 3.441 8.795 1.00 89.94 70 VAL A CA 1
ATOM 577 C C . VAL A 1 70 ? -7.548 3.638 7.712 1.00 89.94 70 VAL A C 1
ATOM 579 O O . VAL A 1 70 ? -6.479 3.039 7.790 1.00 89.94 70 VAL A O 1
ATOM 582 N N . LEU A 1 71 ? -7.832 4.458 6.702 1.00 91.94 71 LEU A N 1
ATOM 583 C CA . LEU A 1 71 ? -6.872 4.798 5.652 1.00 91.94 71 LEU A CA 1
ATOM 584 C C . LEU A 1 71 ? -6.053 6.016 6.079 1.00 91.94 71 LEU A C 1
ATOM 586 O O . LEU A 1 71 ? -6.608 7.093 6.268 1.00 91.94 71 LEU A O 1
ATOM 590 N N . THR A 1 72 ? -4.735 5.877 6.176 1.00 92.50 72 THR A N 1
ATOM 591 C CA . THR A 1 72 ? -3.812 6.993 6.417 1.00 92.50 72 THR A CA 1
ATOM 592 C C . THR A 1 72 ? -2.755 7.051 5.321 1.00 92.50 72 THR A C 1
ATOM 594 O O . THR A 1 72 ? -2.249 6.021 4.882 1.00 92.50 72 THR A O 1
ATOM 597 N N . ARG A 1 73 ? -2.430 8.259 4.854 1.00 91.12 73 ARG A N 1
ATOM 598 C CA . ARG A 1 73 ? -1.475 8.477 3.751 1.00 91.12 73 ARG A CA 1
ATOM 599 C C . ARG A 1 73 ? -0.239 9.238 4.208 1.00 91.12 73 ARG A C 1
ATOM 601 O O . ARG A 1 73 ? 0.882 8.776 4.033 1.00 91.12 73 ARG A O 1
ATOM 608 N N . GLU A 1 74 ? -0.450 10.389 4.834 1.00 86.25 74 GLU A N 1
ATOM 609 C CA . GLU A 1 74 ? 0.639 11.268 5.273 1.00 86.25 74 GLU A CA 1
ATOM 610 C C . GLU A 1 74 ? 1.181 10.862 6.643 1.00 86.25 74 GLU A C 1
ATOM 612 O O . GLU A 1 74 ? 2.391 10.843 6.855 1.00 86.25 74 GLU A O 1
ATOM 617 N N . THR A 1 75 ? 0.288 10.497 7.565 1.00 85.94 75 THR A N 1
ATOM 618 C CA . THR A 1 75 ? 0.649 10.125 8.933 1.00 85.94 75 THR A CA 1
ATOM 619 C C . THR A 1 75 ? 1.044 8.648 8.989 1.00 85.94 75 THR A C 1
ATOM 621 O O . THR A 1 75 ? 0.213 7.782 8.687 1.00 85.94 75 THR A O 1
ATOM 624 N N . PRO A 1 76 ? 2.285 8.314 9.389 1.00 85.00 76 PRO A N 1
ATOM 625 C CA . PRO A 1 76 ? 2.669 6.933 9.640 1.00 85.00 76 PRO A CA 1
ATOM 626 C C . PRO A 1 76 ? 1.746 6.299 10.683 1.00 85.00 76 PRO A C 1
ATOM 628 O O . PRO A 1 76 ? 1.353 6.951 11.647 1.00 85.00 76 PRO A O 1
ATOM 631 N N . ALA A 1 77 ? 1.449 5.006 10.547 1.00 81.56 77 ALA A N 1
ATOM 632 C CA . ALA A 1 77 ? 0.538 4.325 11.471 1.00 81.56 77 ALA A CA 1
ATOM 633 C C . ALA A 1 77 ? 0.955 4.455 12.953 1.00 81.56 77 ALA A C 1
ATOM 635 O O . ALA A 1 77 ? 0.096 4.575 13.818 1.00 81.56 77 ALA A O 1
ATOM 636 N N . GLY A 1 78 ? 2.262 4.500 13.244 1.00 81.56 78 GLY A N 1
ATOM 637 C CA . GLY A 1 78 ? 2.787 4.671 14.606 1.00 81.56 78 GLY A CA 1
ATOM 638 C C . GLY A 1 78 ? 2.599 6.068 15.214 1.00 81.56 78 GLY A C 1
ATOM 639 O O . GLY A 1 78 ? 2.832 6.233 16.408 1.00 81.56 78 GLY A O 1
ATOM 640 N N . GLU A 1 79 ? 2.189 7.059 14.421 1.00 84.69 79 GLU A N 1
ATOM 641 C CA . GLU A 1 79 ? 1.844 8.410 14.885 1.00 84.69 79 GLU A CA 1
ATOM 642 C C . GLU A 1 79 ? 0.332 8.593 15.096 1.00 84.69 79 GLU A C 1
ATOM 644 O O . GLU A 1 79 ? -0.108 9.638 15.578 1.00 84.69 79 GLU A O 1
ATOM 649 N N . LEU A 1 80 ? -0.473 7.576 14.770 1.00 84.50 80 LEU A N 1
ATOM 650 C CA . LEU A 1 80 ? -1.889 7.560 15.115 1.00 84.50 80 LEU A CA 1
ATOM 651 C C . LEU A 1 80 ? -2.073 7.478 16.641 1.00 84.50 80 LEU A C 1
ATOM 653 O O . LEU A 1 80 ? -1.196 6.972 17.351 1.00 84.50 80 LEU A O 1
ATOM 657 N N . PRO A 1 81 ? -3.228 7.928 17.166 1.00 83.62 81 PRO A N 1
ATOM 658 C CA . PRO A 1 81 ? -3.565 7.753 18.572 1.00 83.62 81 PRO A CA 1
ATOM 659 C C . PRO A 1 81 ? -3.331 6.313 19.050 1.00 83.62 81 PRO A C 1
ATOM 661 O O . PRO A 1 81 ? -3.695 5.340 18.384 1.00 83.62 81 PRO A O 1
ATOM 664 N N . PHE A 1 82 ? -2.684 6.182 20.211 1.00 81.19 82 PHE A N 1
ATOM 665 C CA . PHE A 1 82 ? -2.163 4.905 20.704 1.00 81.19 82 PHE A CA 1
ATOM 666 C C . PHE A 1 82 ? -3.247 3.833 20.863 1.00 81.19 82 PHE A C 1
ATOM 668 O O . PHE A 1 82 ? -3.002 2.659 20.599 1.00 81.19 82 PHE A O 1
ATOM 675 N N . ASP A 1 83 ? -4.448 4.222 21.273 1.00 77.94 83 ASP A N 1
ATOM 676 C CA . ASP A 1 83 ? -5.614 3.352 21.418 1.00 77.94 83 ASP A CA 1
ATOM 677 C C . ASP A 1 83 ? -6.056 2.707 20.094 1.00 77.94 83 ASP A C 1
ATOM 679 O O . ASP A 1 83 ? -6.535 1.573 20.095 1.00 77.94 83 ASP A O 1
ATOM 683 N N . ILE A 1 84 ? -5.821 3.372 18.965 1.00 79.00 84 ILE A N 1
ATOM 684 C CA . ILE A 1 84 ? -6.123 2.866 17.622 1.00 79.00 84 ILE A CA 1
ATOM 685 C C . ILE A 1 84 ? -4.962 2.009 17.123 1.00 79.00 84 ILE A C 1
ATOM 687 O O . ILE A 1 84 ? -5.143 0.843 16.780 1.00 79.00 84 ILE A O 1
ATOM 691 N N . TYR A 1 85 ? -3.747 2.566 17.133 1.00 83.06 85 TYR A N 1
ATOM 692 C CA . TYR A 1 85 ? -2.562 1.882 16.616 1.00 83.06 85 TYR A CA 1
ATOM 693 C C . TYR A 1 85 ? -2.268 0.567 17.351 1.00 83.06 85 TYR A C 1
ATOM 695 O O . TYR A 1 85 ? -1.906 -0.425 16.728 1.00 83.06 85 TYR A O 1
ATOM 703 N N . SER A 1 86 ? -2.448 0.531 18.676 1.00 81.38 86 SER A N 1
ATOM 704 C CA . SER A 1 86 ? -2.171 -0.672 19.473 1.00 81.38 86 SER A CA 1
ATOM 705 C C . SER A 1 86 ? -3.237 -1.764 19.353 1.00 81.38 86 SER A C 1
ATOM 707 O O . SER A 1 86 ? -2.949 -2.922 19.660 1.00 81.38 86 SER A O 1
ATOM 709 N N . SER A 1 87 ? -4.456 -1.423 18.928 1.00 78.62 87 SER A N 1
ATOM 710 C CA . SER A 1 87 ? -5.580 -2.363 18.857 1.00 78.62 87 SER A CA 1
ATOM 711 C C . SER A 1 87 ? -5.795 -2.953 17.463 1.00 78.62 87 SER A C 1
ATOM 713 O O . SER A 1 87 ? -6.447 -3.994 17.340 1.00 78.62 87 SER A O 1
ATOM 715 N N . LEU A 1 88 ? -5.223 -2.335 16.425 1.00 83.44 88 LEU A N 1
ATOM 716 C CA . LEU A 1 88 ? -5.468 -2.680 15.029 1.00 83.44 88 LEU A CA 1
ATOM 717 C C . LEU A 1 88 ? -4.213 -3.153 14.311 1.00 83.44 88 LEU A C 1
ATOM 719 O O . LEU A 1 88 ? -3.101 -2.684 14.545 1.00 83.44 88 LEU A O 1
ATOM 723 N N . LEU A 1 89 ? -4.408 -4.078 13.375 1.00 88.06 89 LEU A N 1
ATOM 724 C CA . LEU A 1 89 ? -3.338 -4.475 12.475 1.00 88.06 89 LEU A CA 1
ATOM 725 C C . LEU A 1 89 ? -3.067 -3.346 11.480 1.00 88.06 89 LEU A C 1
ATOM 727 O O . LEU A 1 89 ? -3.996 -2.836 10.864 1.00 88.06 89 LEU A O 1
ATOM 731 N N . THR A 1 90 ? -1.796 -3.007 11.279 1.00 90.75 90 THR A N 1
ATOM 732 C CA . THR A 1 90 ? -1.385 -2.102 10.202 1.00 90.75 90 THR A CA 1
ATOM 733 C C . THR A 1 90 ? -1.005 -2.898 8.956 1.00 90.75 90 THR A C 1
ATOM 735 O O . THR A 1 90 ? -0.130 -3.763 9.011 1.00 90.75 90 THR A O 1
ATOM 738 N N . VAL A 1 91 ? -1.632 -2.576 7.828 1.00 93.38 91 VAL A N 1
ATOM 739 C CA . VAL A 1 91 ? -1.299 -3.071 6.493 1.00 93.38 91 VAL A CA 1
ATOM 740 C C . VAL A 1 91 ? -0.632 -1.944 5.712 1.00 93.38 91 VAL A C 1
ATOM 742 O O . VAL A 1 91 ? -1.243 -0.918 5.423 1.00 93.38 91 VAL A O 1
ATOM 745 N N . ASP A 1 92 ? 0.637 -2.138 5.366 1.00 93.25 92 ASP A N 1
ATOM 746 C CA . ASP A 1 92 ? 1.369 -1.234 4.480 1.00 93.25 92 ASP A CA 1
ATOM 747 C C . ASP A 1 92 ? 0.952 -1.496 3.027 1.00 93.25 92 ASP A C 1
ATOM 749 O O . ASP A 1 92 ? 1.062 -2.628 2.552 1.00 93.25 92 ASP A O 1
ATOM 753 N N . VAL A 1 93 ? 0.471 -0.460 2.341 1.00 94.50 93 VAL A N 1
ATOM 754 C CA . VAL A 1 93 ? 0.098 -0.440 0.920 1.00 94.50 93 VAL A CA 1
ATOM 755 C C . VAL A 1 93 ? 0.961 0.606 0.203 1.00 94.50 93 VAL A C 1
ATOM 757 O O . VAL A 1 93 ? 0.484 1.495 -0.485 1.00 94.50 93 VAL A O 1
ATOM 760 N N . SER A 1 94 ? 2.279 0.510 0.371 1.00 93.94 94 SER A N 1
ATOM 761 C CA . SER A 1 94 ? 3.257 1.278 -0.411 1.00 93.94 94 SER A CA 1
ATOM 762 C C . SER A 1 94 ? 3.682 0.550 -1.690 1.00 93.94 94 SER A C 1
ATOM 764 O O . SER A 1 94 ? 3.550 -0.675 -1.805 1.00 93.94 94 SER A O 1
ATOM 766 N N . LEU A 1 95 ? 4.316 1.272 -2.616 1.00 94.25 95 LEU A N 1
ATOM 767 C CA . LEU A 1 95 ? 4.978 0.716 -3.801 1.00 94.25 95 LEU A CA 1
ATOM 768 C C . LEU A 1 95 ? 5.987 -0.381 -3.429 1.00 94.25 95 LEU A C 1
ATOM 770 O O . LEU A 1 95 ? 6.042 -1.416 -4.093 1.00 94.25 95 LEU A O 1
ATOM 774 N N . SER A 1 96 ? 6.736 -0.197 -2.334 1.00 92.81 96 SER A N 1
ATOM 775 C CA . SER A 1 96 ? 7.671 -1.205 -1.810 1.00 92.81 96 SER A CA 1
ATOM 776 C C . SER A 1 96 ? 6.965 -2.475 -1.340 1.00 92.81 96 SER A C 1
ATOM 778 O O . SER A 1 96 ? 7.526 -3.563 -1.424 1.00 92.81 96 SER A O 1
ATOM 780 N N . SER A 1 97 ? 5.748 -2.353 -0.813 1.00 93.06 97 SER A N 1
ATOM 781 C CA . SER A 1 97 ? 4.988 -3.492 -0.300 1.00 93.06 97 SER A CA 1
ATOM 782 C C . SER A 1 97 ? 4.264 -4.269 -1.403 1.00 93.06 97 SER A C 1
ATOM 784 O O . SER A 1 97 ? 4.042 -5.474 -1.255 1.00 93.06 97 SER A O 1
ATOM 786 N N . ILE A 1 98 ? 3.862 -3.583 -2.479 1.00 93.12 98 ILE A N 1
ATOM 787 C CA . ILE A 1 98 ? 3.150 -4.165 -3.620 1.00 93.12 98 ILE A CA 1
ATOM 788 C C . ILE A 1 98 ? 4.143 -4.789 -4.600 1.00 93.12 98 ILE A C 1
ATOM 790 O O . ILE A 1 98 ? 3.897 -5.898 -5.080 1.00 93.12 98 ILE A O 1
ATOM 794 N N . PHE A 1 99 ? 5.283 -4.127 -4.824 1.00 92.94 99 PHE A N 1
ATOM 795 C CA . PHE A 1 99 ? 6.355 -4.562 -5.718 1.00 92.94 99 PHE A CA 1
ATOM 796 C C . PHE A 1 99 ? 7.690 -4.746 -4.970 1.00 92.94 99 PHE A C 1
ATOM 798 O O . PHE A 1 99 ? 8.676 -4.079 -5.288 1.00 92.94 99 PHE A O 1
ATOM 805 N N . PRO A 1 100 ? 7.787 -5.683 -4.007 1.00 92.25 100 PRO A N 1
ATOM 806 C CA . PRO A 1 100 ? 8.960 -5.831 -3.133 1.00 92.25 100 PRO A CA 1
ATOM 807 C C . PRO A 1 100 ? 10.269 -6.179 -3.855 1.00 92.25 100 PRO A C 1
ATOM 809 O O . PRO A 1 100 ? 11.352 -6.057 -3.284 1.00 92.25 100 PRO A O 1
ATOM 812 N N . LYS A 1 101 ? 10.191 -6.639 -5.107 1.00 92.94 101 LYS A N 1
ATOM 813 C CA . LYS A 1 101 ? 11.365 -6.968 -5.934 1.00 92.94 101 LYS A CA 1
ATOM 814 C C . LYS A 1 101 ? 11.860 -5.795 -6.779 1.00 92.94 101 LYS A C 1
ATOM 816 O O . LYS A 1 101 ? 12.896 -5.915 -7.425 1.00 92.94 101 LYS A O 1
ATOM 821 N N . LEU A 1 102 ? 11.132 -4.684 -6.795 1.00 92.94 102 LEU A N 1
ATOM 822 C CA . LEU A 1 102 ? 11.445 -3.500 -7.583 1.00 92.94 102 LEU A CA 1
ATOM 823 C C . LEU A 1 102 ? 11.807 -2.337 -6.659 1.00 92.94 102 LEU A C 1
ATOM 825 O O . LEU A 1 102 ? 11.357 -2.236 -5.521 1.00 92.94 102 LEU A O 1
ATOM 829 N N . SER A 1 103 ? 12.642 -1.432 -7.154 1.00 92.75 103 SER A N 1
ATOM 830 C CA . SER A 1 103 ? 13.040 -0.254 -6.389 1.00 92.75 103 SER A CA 1
ATOM 831 C C . SER A 1 103 ? 11.925 0.791 -6.358 1.00 92.75 103 SER A C 1
ATOM 833 O O . SER A 1 103 ? 11.597 1.347 -7.402 1.00 92.75 103 SER A O 1
ATOM 835 N N . ARG A 1 104 ? 11.431 1.150 -5.164 1.00 92.69 104 ARG A N 1
ATOM 836 C CA . ARG A 1 104 ? 10.440 2.231 -4.972 1.00 92.69 104 ARG A CA 1
ATOM 837 C C . ARG A 1 104 ? 10.821 3.540 -5.668 1.00 92.69 104 ARG A C 1
ATOM 839 O O . ARG A 1 104 ? 9.995 4.101 -6.369 1.00 92.69 104 ARG A O 1
ATOM 846 N N . THR A 1 105 ? 12.084 3.963 -5.588 1.00 92.50 105 THR A N 1
ATOM 847 C CA . THR A 1 105 ? 12.597 5.180 -6.258 1.00 92.50 105 THR A CA 1
ATOM 848 C C . THR A 1 105 ? 12.492 5.138 -7.789 1.00 92.50 105 THR A C 1
ATOM 850 O O . THR A 1 105 ? 12.565 6.159 -8.461 1.00 92.50 105 THR A O 1
ATOM 853 N N . ALA A 1 106 ? 12.395 3.952 -8.392 1.00 91.88 106 ALA A N 1
ATOM 854 C CA . ALA A 1 106 ? 12.132 3.830 -9.825 1.00 91.88 106 ALA A CA 1
ATOM 855 C C . ALA A 1 106 ? 10.630 3.801 -10.149 1.00 91.88 106 ALA A C 1
ATOM 857 O O . ALA A 1 106 ? 10.275 4.040 -11.297 1.00 91.88 106 ALA A O 1
ATOM 858 N N . LEU A 1 107 ? 9.784 3.485 -9.166 1.00 92.62 107 LEU A N 1
ATOM 859 C CA . LEU A 1 107 ? 8.335 3.367 -9.313 1.00 92.62 107 LEU A CA 1
ATOM 860 C C . LEU A 1 107 ? 7.595 4.669 -8.995 1.00 92.62 107 LEU A C 1
ATOM 862 O O . LEU A 1 107 ? 6.539 4.902 -9.561 1.00 92.62 107 LEU A O 1
ATOM 866 N N . GLU A 1 108 ? 8.147 5.519 -8.126 1.00 91.25 108 GLU A N 1
ATOM 867 C CA . GLU A 1 108 ? 7.519 6.777 -7.682 1.00 91.25 108 GLU A CA 1
ATOM 868 C C . GLU A 1 108 ? 7.208 7.759 -8.823 1.00 91.25 108 GLU A C 1
ATOM 870 O O . GLU A 1 108 ? 6.343 8.615 -8.684 1.00 91.25 108 GLU A O 1
ATOM 875 N N . SER A 1 109 ? 7.911 7.642 -9.954 1.00 88.19 109 SER A N 1
ATOM 876 C CA . SER A 1 109 ? 7.698 8.479 -11.136 1.00 88.19 109 SER A CA 1
ATOM 877 C C . SER A 1 109 ? 6.681 7.909 -12.126 1.00 88.19 109 SER A C 1
ATOM 879 O O . SER A 1 109 ? 6.487 8.519 -13.173 1.00 88.19 109 SER A O 1
ATOM 881 N N . LEU A 1 110 ? 6.125 6.722 -11.864 1.00 91.25 110 LEU A N 1
ATOM 882 C CA . LEU A 1 110 ? 5.206 6.048 -12.777 1.00 91.25 110 LEU A CA 1
ATOM 883 C C . LEU A 1 110 ? 3.769 6.506 -12.547 1.00 91.25 110 LEU A C 1
ATOM 885 O O . LEU A 1 110 ? 3.305 6.621 -11.412 1.00 91.25 110 LEU A O 1
ATOM 889 N N . GLU A 1 111 ? 3.042 6.696 -13.640 1.00 90.81 111 GLU A N 1
ATOM 890 C CA . GLU A 1 111 ? 1.607 6.924 -13.609 1.00 90.81 111 GLU A CA 1
ATOM 891 C C . GLU A 1 111 ? 0.839 5.626 -13.327 1.00 90.81 111 GLU A C 1
ATOM 893 O O . GLU A 1 111 ? 1.332 4.505 -13.484 1.00 90.81 111 GLU A O 1
ATOM 898 N N . ARG A 1 112 ? -0.431 5.771 -12.942 1.00 88.00 112 ARG A N 1
ATOM 899 C CA . ARG A 1 112 ? -1.276 4.637 -12.560 1.00 88.00 112 ARG A CA 1
ATOM 900 C C . ARG A 1 112 ? -1.367 3.558 -13.644 1.00 88.00 112 ARG A C 1
ATOM 902 O O . ARG A 1 112 ? -1.182 2.382 -13.351 1.00 88.00 112 ARG A O 1
ATOM 909 N N . TRP A 1 113 ? -1.573 3.958 -14.896 1.00 88.25 113 TRP A N 1
ATOM 910 C CA . TRP A 1 113 ? -1.668 3.018 -16.017 1.00 88.25 113 TRP A CA 1
ATOM 911 C C . TRP A 1 113 ? -0.345 2.278 -16.288 1.00 88.25 113 TRP A C 1
ATOM 913 O O . TRP A 1 113 ? -0.358 1.148 -16.780 1.00 88.25 113 TRP A O 1
ATOM 923 N N . GLU A 1 114 ? 0.801 2.888 -15.963 1.00 90.88 114 GLU A N 1
ATOM 924 C CA . GLU A 1 114 ? 2.107 2.231 -16.049 1.00 90.88 114 GLU A CA 1
ATOM 925 C C . GLU A 1 114 ? 2.262 1.188 -14.947 1.00 90.88 114 GLU A C 1
ATOM 927 O O . GLU A 1 114 ? 2.763 0.098 -15.215 1.00 90.88 114 GLU A O 1
ATOM 932 N N . LEU A 1 115 ? 1.803 1.491 -13.727 1.00 91.50 115 LEU A N 1
ATOM 933 C CA . LEU A 1 115 ? 1.780 0.543 -12.611 1.00 91.50 115 LEU A CA 1
ATOM 934 C C . LEU A 1 115 ? 0.843 -0.641 -12.886 1.00 91.50 115 LEU A C 1
ATOM 936 O O . LEU A 1 115 ? 1.189 -1.777 -12.561 1.00 91.50 115 LEU A O 1
ATOM 940 N N . ASP A 1 116 ? -0.300 -0.405 -13.532 1.00 89.81 116 ASP A N 1
ATOM 941 C CA . ASP A 1 116 ? -1.204 -1.469 -13.980 1.00 89.81 116 ASP A CA 1
ATOM 942 C C . ASP A 1 116 ? -0.517 -2.395 -14.998 1.00 89.81 116 ASP A C 1
ATOM 944 O O . ASP A 1 116 ? -0.477 -3.612 -14.807 1.00 89.81 116 ASP A O 1
ATOM 948 N N . ARG A 1 117 ? 0.127 -1.828 -16.030 1.00 89.31 117 ARG A N 1
ATOM 949 C CA . ARG A 1 117 ? 0.922 -2.612 -16.996 1.00 89.31 117 ARG A CA 1
ATOM 950 C C . ARG A 1 117 ? 2.104 -3.328 -16.347 1.00 89.31 117 ARG A C 1
ATOM 952 O O . ARG A 1 117 ? 2.455 -4.442 -16.742 1.00 89.31 117 ARG A O 1
ATOM 959 N N . LEU A 1 118 ? 2.749 -2.689 -15.374 1.00 90.62 118 LEU A N 1
ATOM 960 C CA . LEU A 1 118 ? 3.847 -3.280 -14.620 1.00 90.62 118 LEU A CA 1
ATOM 961 C C . LEU A 1 118 ? 3.369 -4.518 -13.865 1.00 90.62 118 LEU A C 1
ATOM 963 O O . LEU A 1 118 ? 4.050 -5.540 -13.905 1.00 90.62 118 LEU A O 1
ATOM 967 N N . ASN A 1 119 ? 2.202 -4.433 -13.222 1.00 89.62 119 ASN A N 1
ATOM 968 C CA . ASN A 1 119 ? 1.594 -5.528 -12.476 1.00 89.62 119 ASN A CA 1
ATOM 969 C C . ASN A 1 119 ? 1.335 -6.757 -13.359 1.00 89.62 119 ASN A C 1
ATOM 971 O O . ASN A 1 119 ? 1.596 -7.874 -12.921 1.00 89.62 119 ASN A O 1
ATOM 975 N N . ASP A 1 120 ? 0.933 -6.567 -14.618 1.00 87.50 120 ASP A N 1
ATOM 976 C CA . ASP A 1 120 ? 0.751 -7.675 -15.568 1.00 87.50 120 ASP A CA 1
ATOM 977 C C . ASP A 1 120 ? 2.052 -8.432 -15.881 1.00 87.50 120 ASP A C 1
ATOM 979 O O . ASP A 1 120 ? 2.031 -9.626 -16.183 1.00 87.50 120 ASP A O 1
ATOM 983 N N . SER A 1 121 ? 3.192 -7.740 -15.823 1.00 85.44 121 SER A N 1
ATOM 984 C CA . SER A 1 121 ? 4.523 -8.311 -16.074 1.00 85.44 121 SER A CA 1
ATOM 985 C C . SER A 1 121 ? 5.271 -8.699 -14.795 1.00 85.44 121 SER A C 1
ATOM 987 O O . SER A 1 121 ? 6.380 -9.240 -14.872 1.00 85.44 121 SER A O 1
ATOM 989 N N . TYR A 1 122 ? 4.714 -8.380 -13.629 1.00 87.94 122 TYR A N 1
ATOM 990 C CA . TYR A 1 122 ? 5.352 -8.581 -12.340 1.00 87.94 122 TYR A CA 1
ATOM 991 C C . TYR A 1 122 ? 5.127 -10.009 -11.831 1.00 87.94 122 TYR A C 1
ATOM 993 O O . TYR A 1 122 ? 4.026 -10.549 -11.906 1.00 87.94 122 TYR A O 1
ATOM 1001 N N . SER A 1 123 ? 6.179 -10.614 -11.280 1.00 84.81 123 SER A N 1
ATOM 1002 C CA . SER A 1 123 ? 6.112 -11.905 -10.593 1.00 84.81 123 SER A CA 1
ATOM 1003 C C . SER A 1 123 ? 6.827 -11.812 -9.251 1.00 84.81 123 SER A C 1
ATOM 1005 O O . SER A 1 123 ? 7.883 -11.182 -9.142 1.00 84.81 123 SER A O 1
ATOM 1007 N N . ASP A 1 124 ? 6.273 -12.472 -8.236 1.00 81.00 124 ASP A N 1
ATOM 1008 C CA . ASP A 1 124 ? 6.884 -12.555 -6.909 1.00 81.00 124 ASP A CA 1
ATOM 1009 C C . ASP A 1 124 ? 8.198 -13.373 -6.925 1.00 81.00 124 ASP A C 1
ATOM 1011 O O . ASP A 1 124 ? 9.043 -13.198 -6.043 1.00 81.00 124 ASP A O 1
ATOM 1015 N N . ASP A 1 125 ? 8.421 -14.174 -7.977 1.00 84.00 125 ASP A N 1
ATOM 1016 C CA . ASP A 1 125 ? 9.648 -14.950 -8.220 1.00 84.00 125 ASP A CA 1
ATOM 1017 C C . ASP A 1 125 ? 10.800 -14.122 -8.821 1.00 84.00 125 ASP A C 1
ATOM 1019 O O . ASP A 1 125 ? 11.882 -14.650 -9.079 1.00 84.00 125 ASP A O 1
ATOM 1023 N N . LEU A 1 126 ? 10.595 -12.826 -9.082 1.00 85.44 126 LEU A N 1
ATOM 1024 C CA . LEU A 1 126 ? 11.658 -11.963 -9.594 1.00 85.44 126 LEU A CA 1
ATOM 1025 C C . LEU A 1 126 ? 12.791 -11.803 -8.569 1.00 85.44 126 LEU A C 1
ATOM 1027 O O . LEU A 1 126 ? 12.568 -11.650 -7.364 1.00 85.44 126 LEU A O 1
ATOM 1031 N N . ASP A 1 127 ? 14.024 -11.750 -9.071 1.00 88.06 127 ASP A N 1
ATOM 1032 C CA . ASP A 1 127 ? 15.163 -11.298 -8.280 1.00 88.06 127 ASP A CA 1
ATOM 1033 C C . ASP A 1 127 ? 14.983 -9.834 -7.875 1.00 88.06 127 ASP A C 1
ATOM 1035 O O . ASP A 1 127 ? 14.398 -9.031 -8.605 1.00 88.06 127 ASP A O 1
ATOM 1039 N N . TYR A 1 128 ? 15.541 -9.465 -6.721 1.00 89.25 128 TYR A N 1
ATOM 1040 C CA . TYR A 1 128 ? 15.567 -8.068 -6.305 1.00 89.25 128 TYR A CA 1
ATOM 1041 C C . TYR A 1 128 ? 16.347 -7.223 -7.321 1.00 89.25 128 TYR A C 1
ATOM 1043 O O . TYR A 1 128 ? 17.539 -7.442 -7.571 1.00 89.25 128 TYR A O 1
ATOM 1051 N N . LEU A 1 129 ? 15.676 -6.231 -7.902 1.00 90.06 129 LEU A N 1
ATOM 1052 C CA . LEU A 1 129 ? 16.251 -5.323 -8.878 1.00 90.06 129 LEU A CA 1
ATOM 1053 C C . LEU A 1 129 ? 16.687 -4.023 -8.203 1.00 90.06 129 LEU A C 1
ATOM 1055 O O . LEU A 1 129 ? 15.920 -3.343 -7.525 1.00 90.06 129 LEU A O 1
ATOM 1059 N N . SER A 1 130 ? 17.928 -3.614 -8.472 1.00 91.62 130 SER A N 1
ATOM 1060 C CA . SER A 1 130 ? 18.381 -2.261 -8.143 1.00 91.62 130 SER A CA 1
ATOM 1061 C C . SER A 1 130 ? 17.551 -1.210 -8.886 1.00 91.62 130 SER A C 1
ATOM 1063 O O . SER A 1 130 ? 16.892 -1.514 -9.883 1.00 91.62 130 SER A O 1
ATOM 1065 N N . THR A 1 131 ? 17.629 0.055 -8.470 1.00 91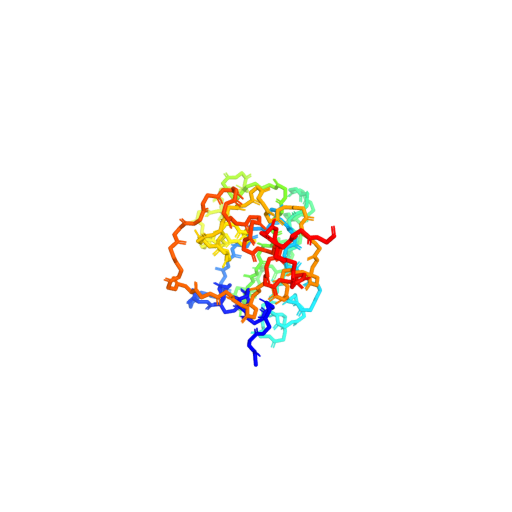.19 131 THR A N 1
ATOM 1066 C CA . THR A 1 131 ? 16.936 1.168 -9.145 1.00 91.19 131 THR A CA 1
ATOM 1067 C C . THR A 1 131 ? 17.233 1.213 -10.641 1.00 91.19 131 THR A C 1
ATOM 1069 O O . THR A 1 131 ? 16.318 1.342 -11.450 1.00 91.19 131 THR A O 1
ATOM 1072 N N . ARG A 1 132 ? 18.501 1.018 -11.033 1.00 91.62 132 ARG A N 1
ATOM 1073 C CA . ARG A 1 132 ? 18.891 0.998 -12.449 1.00 91.62 132 ARG A CA 1
ATOM 1074 C C . ARG A 1 132 ? 18.225 -0.150 -13.208 1.00 91.62 132 ARG A C 1
ATOM 1076 O O . ARG A 1 132 ? 17.625 0.082 -14.250 1.00 91.62 132 ARG A O 1
ATOM 1083 N N . ARG A 1 133 ? 18.287 -1.368 -12.661 1.00 89.88 133 ARG A N 1
ATOM 1084 C CA . ARG A 1 133 ? 17.688 -2.557 -13.288 1.00 89.88 133 ARG A CA 1
ATOM 1085 C C . ARG A 1 133 ? 16.164 -2.496 -13.318 1.00 89.88 133 ARG A C 1
ATOM 1087 O O . ARG A 1 133 ? 15.567 -2.960 -14.278 1.00 89.88 133 ARG A O 1
ATOM 1094 N N . THR A 1 134 ? 15.547 -1.891 -12.307 1.00 91.19 134 THR A N 1
ATOM 1095 C CA . THR A 1 134 ? 14.102 -1.640 -12.274 1.00 91.19 134 THR A CA 1
ATOM 1096 C C . THR A 1 134 ? 13.702 -0.711 -13.421 1.00 91.19 134 THR A C 1
ATOM 1098 O O . THR A 1 134 ? 12.790 -1.036 -14.169 1.00 91.19 134 THR A O 1
ATOM 1101 N N . ARG A 1 135 ? 14.432 0.393 -13.642 1.00 90.31 135 ARG A N 1
ATOM 1102 C CA . ARG A 1 135 ? 14.186 1.295 -14.785 1.00 90.31 135 ARG A CA 1
ATOM 1103 C C . ARG A 1 135 ? 14.384 0.602 -16.134 1.00 90.31 135 ARG A C 1
ATOM 1105 O O . ARG A 1 135 ? 13.549 0.748 -17.016 1.00 90.31 135 ARG A O 1
ATOM 1112 N N . GLU A 1 136 ? 15.451 -0.185 -16.287 1.00 89.12 136 GLU A N 1
ATOM 1113 C CA . GLU A 1 136 ? 15.677 -0.995 -17.497 1.00 89.12 136 GLU A CA 1
ATOM 1114 C C . GLU A 1 136 ? 14.523 -1.993 -17.732 1.00 89.12 136 GLU A C 1
ATOM 1116 O O . GLU A 1 136 ? 14.065 -2.162 -18.863 1.00 89.12 136 GLU A O 1
ATOM 1121 N N . PHE A 1 137 ? 14.014 -2.621 -16.666 1.00 88.12 137 PHE A N 1
AT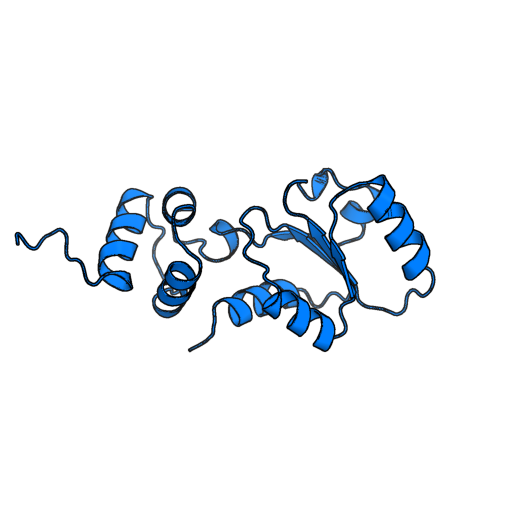OM 1122 C CA . PHE A 1 137 ? 12.871 -3.533 -16.721 1.00 88.12 137 PHE A CA 1
ATOM 1123 C C . PHE A 1 137 ? 11.583 -2.820 -17.156 1.00 88.12 137 PHE A C 1
ATOM 1125 O O . PHE A 1 137 ? 10.920 -3.298 -18.073 1.00 88.12 137 PHE A O 1
ATOM 1132 N N . ILE A 1 138 ? 11.271 -1.665 -16.559 1.00 88.94 138 ILE A N 1
ATOM 1133 C CA . ILE A 1 138 ? 10.127 -0.805 -16.912 1.00 88.94 138 ILE A CA 1
ATOM 1134 C C . ILE A 1 138 ? 10.193 -0.421 -18.394 1.00 88.94 138 ILE A C 1
ATOM 1136 O O . ILE A 1 138 ? 9.248 -0.685 -19.132 1.00 88.94 138 ILE A O 1
ATOM 1140 N N . LEU A 1 139 ? 11.324 0.121 -18.862 1.00 88.00 139 LEU A N 1
ATOM 1141 C CA . LEU A 1 139 ? 11.503 0.519 -20.266 1.00 88.00 139 LEU A CA 1
ATOM 1142 C C . LEU A 1 139 ? 11.253 -0.644 -21.231 1.00 88.00 139 LEU A C 1
ATOM 1144 O O . LEU A 1 139 ? 10.527 -0.503 -22.213 1.00 88.00 139 LEU A O 1
ATOM 1148 N N . LYS A 1 140 ? 11.802 -1.821 -20.924 1.00 85.88 140 LYS A N 1
ATOM 1149 C CA . LYS A 1 140 ? 11.659 -2.994 -21.785 1.00 85.88 140 LYS A CA 1
ATOM 1150 C C . LYS A 1 140 ? 10.245 -3.576 -21.775 1.00 85.88 140 LYS A C 1
ATOM 1152 O O . LYS A 1 140 ? 9.793 -4.069 -22.805 1.00 85.88 140 LYS A O 1
ATOM 1157 N N . ARG A 1 141 ? 9.576 -3.595 -20.617 1.00 83.75 141 ARG A N 1
ATOM 1158 C CA . ARG A 1 141 ? 8.288 -4.287 -20.425 1.00 83.75 141 ARG A CA 1
ATOM 1159 C C . ARG A 1 141 ? 7.072 -3.416 -20.698 1.00 83.75 141 ARG A C 1
ATOM 1161 O O . ARG A 1 141 ? 6.097 -3.926 -21.228 1.00 83.75 141 ARG A O 1
ATOM 1168 N N . ILE A 1 142 ? 7.130 -2.135 -20.353 1.00 83.88 142 ILE A N 1
ATOM 1169 C CA . ILE A 1 142 ? 5.987 -1.220 -20.469 1.00 83.88 142 ILE A CA 1
ATOM 1170 C C . ILE A 1 142 ? 6.036 -0.455 -21.792 1.00 83.88 142 ILE A C 1
ATOM 1172 O O . ILE A 1 142 ? 5.001 -0.291 -22.440 1.00 83.88 142 ILE A O 1
ATOM 1176 N N . TYR A 1 143 ? 7.236 -0.026 -22.196 1.00 81.88 143 TYR A N 1
ATOM 1177 C CA . TYR A 1 143 ? 7.460 0.827 -23.367 1.00 81.88 143 TYR A CA 1
ATOM 1178 C C . TYR A 1 143 ? 7.986 0.081 -24.595 1.00 81.88 143 TYR A C 1
ATOM 1180 O O . TYR A 1 143 ? 8.222 0.710 -25.623 1.00 81.88 143 TYR A O 1
ATOM 1188 N N . GLU A 1 144 ? 8.224 -1.232 -24.484 1.00 78.62 144 GLU A N 1
ATOM 1189 C CA . GLU A 1 144 ? 8.879 -2.056 -25.518 1.00 78.62 144 GLU A CA 1
ATOM 1190 C C . GLU A 1 144 ? 10.213 -1.460 -26.015 1.00 78.62 144 GLU A C 1
ATOM 1192 O O . GLU A 1 144 ? 10.723 -1.791 -27.089 1.00 78.62 144 GLU A O 1
ATOM 1197 N N . PHE A 1 145 ? 10.808 -0.575 -25.211 1.00 74.31 145 PHE A N 1
ATOM 1198 C CA . PHE A 1 145 ? 12.017 0.140 -25.554 1.00 74.31 145 PHE A CA 1
ATOM 1199 C C . PHE A 1 145 ? 13.217 -0.702 -25.137 1.00 74.31 145 PHE A C 1
ATOM 1201 O O . PHE A 1 145 ? 13.440 -0.963 -23.953 1.00 74.31 145 PHE A O 1
ATOM 1208 N N . ASP A 1 146 ? 14.006 -1.131 -26.120 1.00 69.19 146 ASP A N 1
ATOM 1209 C CA . ASP A 1 146 ? 15.277 -1.798 -25.872 1.00 69.19 146 ASP A CA 1
ATOM 1210 C C . ASP A 1 146 ? 16.406 -0.757 -25.896 1.00 69.19 146 ASP A C 1
ATOM 1212 O O . ASP A 1 146 ? 16.796 -0.327 -26.985 1.00 69.19 146 ASP A O 1
ATOM 1216 N N . PRO A 1 147 ? 16.971 -0.361 -24.737 1.00 61.81 147 PRO A N 1
ATOM 1217 C CA . PRO A 1 147 ? 18.078 0.597 -24.688 1.00 61.81 147 PRO A CA 1
ATOM 1218 C C . PRO A 1 147 ? 19.351 0.091 -25.389 1.00 61.81 147 PRO A C 1
ATOM 1220 O O . PRO A 1 147 ? 20.280 0.864 -25.615 1.00 61.81 147 PRO A O 1
ATOM 1223 N N . SER A 1 148 ? 19.406 -1.195 -25.749 1.00 64.75 148 SER A N 1
ATOM 1224 C CA . SER A 1 148 ? 20.505 -1.805 -26.505 1.00 64.75 148 SER A CA 1
ATOM 1225 C C . SER A 1 148 ? 20.352 -1.619 -28.019 1.00 64.75 148 SER A C 1
ATOM 1227 O O . SER A 1 148 ? 21.326 -1.788 -28.756 1.00 64.75 148 SER A O 1
ATOM 1229 N N . LYS A 1 149 ? 19.150 -1.279 -28.504 1.00 59.62 149 LYS A N 1
ATOM 1230 C CA . LYS A 1 149 ? 18.911 -0.973 -29.917 1.00 59.62 149 LYS A CA 1
ATOM 1231 C C . LYS A 1 149 ? 19.255 0.491 -30.176 1.00 59.62 149 LYS A C 1
ATOM 1233 O O . LYS A 1 149 ? 18.622 1.395 -29.642 1.00 59.62 149 LYS A O 1
ATOM 1238 N N . ARG A 1 150 ? 20.271 0.725 -31.012 1.00 52.41 150 ARG A N 1
ATOM 1239 C CA . ARG A 1 150 ? 20.523 2.051 -31.588 1.00 52.41 150 ARG A CA 1
ATOM 1240 C C . ARG A 1 150 ? 19.482 2.294 -32.684 1.00 52.41 150 ARG A C 1
ATOM 1242 O O . ARG A 1 150 ? 19.495 1.567 -33.675 1.00 52.41 150 ARG A O 1
ATOM 1249 N N . TYR A 1 151 ? 18.587 3.250 -32.453 1.00 53.31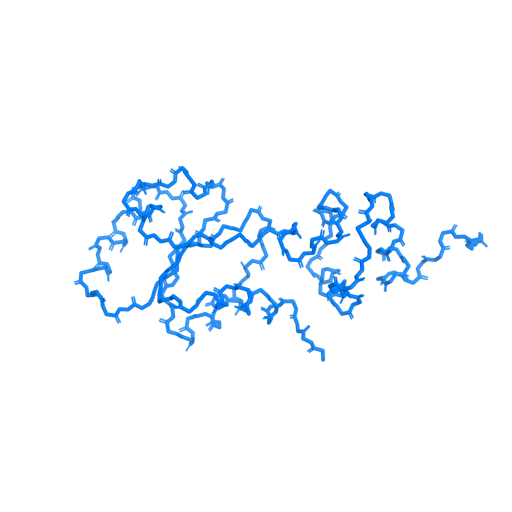 151 TYR A N 1
ATOM 1250 C CA . TYR A 1 151 ? 17.680 3.809 -33.458 1.00 53.31 151 TYR A CA 1
ATOM 1251 C C . TYR A 1 151 ? 18.370 4.931 -34.234 1.00 53.31 151 TYR A C 1
ATOM 1253 O O . TYR A 1 151 ? 19.246 5.599 -33.633 1.00 53.31 151 TYR A O 1
#

Solvent-accessible surface area (backbone atoms only — not comparable to full-atom values): 8852 Å² total; per-residue (Å²): 133,76,51,53,58,56,55,51,50,51,60,65,55,62,58,94,57,64,47,35,33,38,36,25,69,67,65,70,78,43,71,68,49,53,51,53,42,40,75,74,55,32,50,76,42,71,57,82,44,78,67,63,38,50,52,54,47,66,68,66,55,76,61,85,85,66,31,34,34,39,39,23,42,86,61,57,64,88,75,44,61,63,78,56,46,74,75,34,54,78,42,72,47,30,58,48,64,77,39,69,38,42,29,44,88,52,49,76,81,54,51,71,71,53,50,40,53,45,46,72,74,57,60,93,85,50,68,78,32,53,49,67,54,31,44,55,47,46,37,43,70,72,66,68,42,55,92,84,61,86,128

Foldseek 3Di:
DQFLLNLLLCLVPVPVDLEAEEEEQLPSCDPVSVVVCVVVFEAEDEPDDLVVSVVVCVVVPPPVPGRYYYYYHPDDLVNHDCVRSVVHYYGYPYPCNSQVLADSVLCSPDDPVLVRQVVVVGDPPDHRDDSVRNNCCSCCRRVVDHPPDDD

Nearest PDB structures (foldseek):
  1fuk-assembly1_A  TM=3.887E-01  e=1.884E-02  Saccharomyces cerevisiae
  2lrh-assembly1_A  TM=4.588E-01  e=2.123E-01  synthetic construct
  3i32-assembly1_A-2  TM=5.087E-01  e=2.403E-01  Thermus thermophilus HB27
  2lr0-assembly1_A  TM=4.087E-01  e=3.081E-01  synthetic construct
  2lci-assembly1_A  TM=4.732E-01  e=5.733E-01  synthetic construct

Sequence (151 aa):
MRSLNSRIIDKILNPEKDSMIVYDPDGLVDQAVLEELSERGFHVIEYKDPIAFRFEYESEFRDKAKSFLVLTRETPAGELPFDIYSSLLTVDVSLSSIFPKLSRTALESLERWELDRLNDSYSDDLDYLSTRRTREFILKRIYEFDPSKRY